Protein AF-A0A259N4I0-F1 (afdb_monomer_lite)

Sequence (80 aa):
MSALGITSADASKLREVFIAAAEVDNNFSMPNTDAYGCRYALDSLISFGNREAIIRSAWIIKVGEDYPRLVSCYVLRGAT

Structure (mmCIF, N/CA/C/O backbone):
data_AF-A0A259N4I0-F1
#
_entry.id   AF-A0A259N4I0-F1
#
loop_
_atom_site.group_PDB
_atom_site.id
_atom_site.type_symbol
_atom_site.label_atom_id
_atom_site.label_alt_id
_atom_site.label_comp_id
_atom_site.label_asym_id
_atom_site.label_entity_id
_atom_site.label_seq_id
_atom_site.pdbx_PDB_ins_code
_atom_site.Cartn_x
_atom_site.Cartn_y
_atom_site.Cartn_z
_atom_site.occupancy
_atom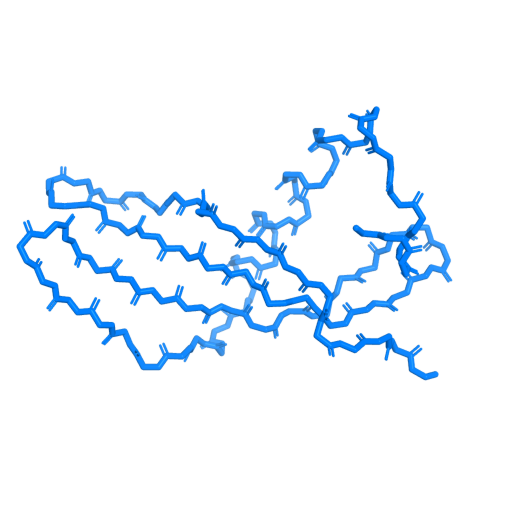_site.B_iso_or_equiv
_atom_site.auth_seq_id
_atom_site.auth_comp_id
_atom_site.auth_asym_id
_atom_site.auth_atom_id
_atom_site.pdbx_PDB_model_num
ATOM 1 N N . MET A 1 1 ? -12.321 -0.987 4.721 1.00 63.62 1 MET A N 1
ATOM 2 C CA . MET A 1 1 ? -11.811 -0.264 5.908 1.00 63.62 1 MET A CA 1
ATOM 3 C C . MET A 1 1 ? -12.844 -0.165 7.046 1.00 63.62 1 MET A C 1
ATOM 5 O O . MET A 1 1 ? -12.762 0.749 7.855 1.00 63.62 1 MET A O 1
ATOM 9 N N . SER A 1 2 ? -13.791 -1.109 7.179 1.00 71.94 2 SER A N 1
ATOM 10 C CA . SER A 1 2 ? -14.863 -1.033 8.195 1.00 71.94 2 SER A CA 1
ATOM 11 C C . SER A 1 2 ? -14.343 -1.010 9.637 1.00 71.94 2 SER A C 1
ATOM 13 O O . SER A 1 2 ? -14.903 -0.301 10.471 1.00 71.94 2 SER A O 1
ATOM 15 N N . ALA A 1 3 ? -13.224 -1.696 9.904 1.00 79.19 3 ALA A N 1
ATOM 16 C CA . ALA A 1 3 ? -12.519 -1.640 11.186 1.00 79.19 3 ALA A CA 1
ATOM 17 C C . ALA A 1 3 ? -12.119 -0.204 11.574 1.00 79.19 3 ALA A C 1
ATOM 19 O O . ALA A 1 3 ? -12.180 0.159 12.740 1.00 79.19 3 ALA A O 1
ATOM 20 N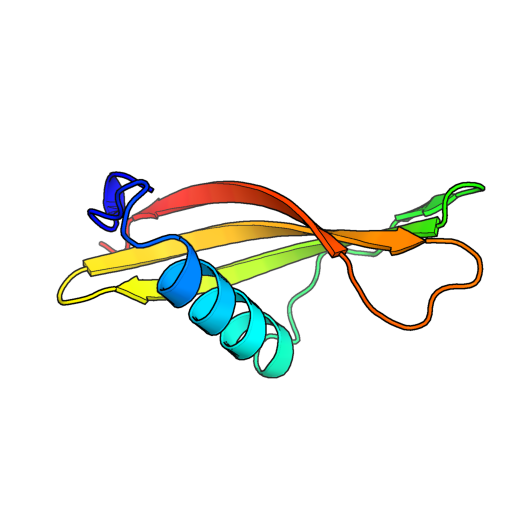 N . LEU A 1 4 ? -11.813 0.638 10.585 1.00 81.25 4 LEU A N 1
ATOM 21 C CA . LEU A 1 4 ? -11.464 2.049 10.758 1.00 81.25 4 LEU A CA 1
ATOM 22 C C . LEU A 1 4 ? -12.646 3.001 10.519 1.00 81.25 4 LEU A C 1
ATOM 24 O O . LEU A 1 4 ? -12.500 4.206 10.662 1.00 81.25 4 LEU A O 1
ATOM 28 N N . GLY A 1 5 ? -13.831 2.481 10.179 1.00 82.69 5 GLY A N 1
ATOM 29 C CA . GLY A 1 5 ? -15.026 3.295 9.929 1.00 82.69 5 GLY A CA 1
ATOM 30 C C . GLY A 1 5 ? -14.968 4.160 8.664 1.00 82.69 5 GLY A C 1
ATOM 31 O O . GLY A 1 5 ? -15.803 5.040 8.505 1.00 82.69 5 GLY A O 1
ATOM 32 N N . ILE A 1 6 ? -14.007 3.915 7.772 1.00 84.44 6 ILE A N 1
ATOM 33 C CA . ILE A 1 6 ? -13.800 4.709 6.553 1.00 84.44 6 ILE A CA 1
ATOM 34 C C . ILE A 1 6 ? -14.818 4.316 5.481 1.00 84.44 6 ILE A C 1
ATOM 36 O O . ILE A 1 6 ? -15.013 3.126 5.196 1.00 84.44 6 ILE A O 1
ATOM 40 N N . THR A 1 7 ? -15.405 5.332 4.854 1.00 86.56 7 THR A N 1
ATOM 41 C CA . THR A 1 7 ? -16.357 5.230 3.742 1.00 86.56 7 THR A CA 1
ATOM 42 C C . THR A 1 7 ? -15.731 5.702 2.425 1.00 86.56 7 THR A C 1
ATOM 44 O O . THR A 1 7 ? -14.594 6.168 2.387 1.00 86.56 7 THR A O 1
ATOM 47 N N . SER A 1 8 ? -16.468 5.614 1.314 1.00 84.50 8 SER A N 1
ATOM 48 C CA . SER A 1 8 ? -16.007 6.147 0.023 1.00 84.50 8 SER A CA 1
ATOM 49 C C . SER A 1 8 ? -15.797 7.667 0.031 1.00 84.50 8 SER A C 1
ATOM 51 O O . SER A 1 8 ? -15.000 8.163 -0.760 1.00 84.50 8 SER A O 1
ATOM 53 N N . ALA A 1 9 ? -16.471 8.404 0.922 1.00 87.12 9 ALA A N 1
ATOM 54 C CA . ALA A 1 9 ? -16.295 9.850 1.063 1.00 87.12 9 ALA A CA 1
ATOM 55 C C . ALA A 1 9 ? -14.915 10.225 1.634 1.00 87.12 9 ALA A C 1
ATOM 57 O O . ALA A 1 9 ? -14.409 11.314 1.385 1.00 87.12 9 ALA A O 1
ATOM 58 N N . ASP A 1 10 ? -14.276 9.299 2.348 1.00 85.06 10 ASP A N 1
ATOM 59 C CA . ASP A 1 10 ? -13.001 9.508 3.034 1.00 85.06 10 ASP A CA 1
ATOM 60 C C . ASP A 1 10 ? -11.781 9.179 2.154 1.00 85.06 10 ASP A C 1
ATOM 62 O O . ASP A 1 10 ? -10.648 9.170 2.637 1.00 85.06 10 ASP A O 1
ATOM 66 N N . ALA A 1 11 ? -11.985 8.892 0.863 1.00 82.88 11 ALA A N 1
ATOM 67 C CA . ALA A 1 11 ? -10.946 8.391 -0.040 1.00 82.88 11 ALA A CA 1
ATOM 68 C C . ALA A 1 11 ? -9.694 9.287 -0.099 1.00 82.88 11 ALA A C 1
ATOM 70 O O . ALA A 1 11 ? -8.573 8.777 -0.091 1.00 82.88 11 ALA A O 1
ATOM 71 N N . SER A 1 12 ? -9.865 10.613 -0.107 1.00 85.25 12 SER A N 1
ATOM 72 C CA . SER A 1 12 ? -8.739 11.559 -0.103 1.00 85.25 12 SER A CA 1
ATOM 73 C C . SER A 1 12 ? -7.921 11.469 1.184 1.00 85.25 12 SER A C 1
ATOM 75 O O . SER A 1 12 ? -6.698 11.384 1.136 1.00 85.25 12 SER A O 1
ATOM 77 N N . LYS A 1 13 ? -8.594 11.390 2.335 1.00 84.44 13 LYS A N 1
ATOM 78 C CA . LYS A 1 13 ? -7.938 11.276 3.641 1.00 84.44 13 LYS A CA 1
ATOM 79 C C . LYS A 1 13 ? -7.235 9.931 3.796 1.00 84.44 13 LYS A C 1
ATOM 81 O O . LYS A 1 13 ? -6.133 9.856 4.323 1.00 84.44 13 LYS A O 1
ATOM 86 N N . LEU A 1 14 ? -7.841 8.867 3.274 1.00 82.25 14 LEU A N 1
ATOM 87 C CA . LEU A 1 14 ? -7.217 7.552 3.228 1.00 82.25 14 LEU A CA 1
ATOM 88 C C . LEU A 1 14 ? -5.919 7.567 2.407 1.00 82.25 14 LEU A C 1
ATOM 90 O O . LEU A 1 14 ? -4.925 6.969 2.815 1.00 82.25 14 LEU A O 1
ATOM 94 N N . ARG A 1 15 ? -5.913 8.267 1.268 1.00 84.81 15 ARG A N 1
ATOM 95 C CA . ARG A 1 15 ? -4.712 8.430 0.443 1.00 84.81 15 ARG A CA 1
ATOM 96 C C . ARG A 1 15 ? -3.590 9.123 1.217 1.00 84.81 15 ARG A C 1
ATOM 98 O O . ARG A 1 15 ? -2.469 8.629 1.189 1.00 84.81 15 ARG A O 1
ATOM 105 N N . GLU A 1 16 ? -3.884 10.232 1.890 1.00 87.44 16 GLU A N 1
ATOM 106 C CA . GLU A 1 16 ? -2.894 10.973 2.689 1.00 87.44 16 GLU A CA 1
ATOM 107 C C . GLU A 1 16 ? -2.275 10.095 3.778 1.00 87.44 16 GLU A C 1
ATOM 109 O O . GLU A 1 16 ? -1.058 10.065 3.933 1.00 87.44 16 GLU A O 1
ATOM 114 N N . VAL A 1 17 ? -3.102 9.312 4.474 1.00 86.94 17 VAL A N 1
ATOM 115 C CA . VAL A 1 17 ? -2.631 8.420 5.537 1.00 86.94 17 VAL A CA 1
ATOM 116 C C . VAL A 1 17 ? -1.727 7.309 4.999 1.00 86.94 17 VAL A C 1
ATOM 118 O O . VAL A 1 17 ? -0.715 7.007 5.621 1.00 86.94 17 VAL A O 1
ATOM 121 N N . PHE A 1 18 ? -2.033 6.723 3.837 1.00 84.94 18 PHE A N 1
ATOM 122 C CA . PHE A 1 18 ? -1.145 5.727 3.227 1.00 84.94 18 PHE A CA 1
ATOM 123 C C . PHE A 1 18 ? 0.181 6.314 2.752 1.00 84.94 18 PHE A C 1
ATOM 125 O O . PHE A 1 18 ? 1.197 5.636 2.862 1.00 84.94 18 PHE A O 1
ATOM 132 N N . ILE A 1 19 ? 0.177 7.542 2.225 1.00 84.31 19 ILE A N 1
ATOM 133 C CA . ILE A 1 19 ? 1.414 8.227 1.829 1.00 84.31 19 ILE A CA 1
ATOM 134 C C . ILE A 1 19 ? 2.279 8.461 3.069 1.00 84.31 19 ILE A C 1
ATOM 136 O O . ILE A 1 19 ? 3.426 8.031 3.090 1.00 84.31 19 ILE A O 1
ATOM 140 N N . ALA A 1 20 ? 1.703 9.035 4.128 1.00 86.44 20 ALA A N 1
ATOM 141 C CA . ALA A 1 20 ? 2.421 9.276 5.376 1.00 86.44 20 ALA A CA 1
ATOM 142 C C . ALA A 1 20 ? 2.943 7.974 6.010 1.00 86.44 20 ALA A C 1
ATOM 144 O O . ALA A 1 20 ? 4.079 7.917 6.469 1.00 86.44 20 ALA A O 1
ATOM 145 N N . ALA A 1 21 ? 2.141 6.904 6.002 1.00 84.00 21 ALA A N 1
ATOM 146 C CA . ALA A 1 21 ? 2.569 5.600 6.501 1.00 84.00 21 ALA A CA 1
ATOM 147 C C . ALA A 1 21 ? 3.735 5.028 5.679 1.00 84.00 21 ALA A C 1
ATOM 149 O O . ALA A 1 21 ? 4.703 4.546 6.257 1.00 84.00 21 ALA A O 1
ATOM 150 N N . ALA A 1 22 ? 3.681 5.128 4.348 1.00 80.25 22 ALA A N 1
ATOM 151 C CA . ALA A 1 22 ? 4.741 4.638 3.471 1.00 80.25 22 ALA A CA 1
ATOM 152 C C . ALA A 1 22 ? 6.061 5.422 3.595 1.00 80.25 22 ALA A C 1
ATOM 154 O O . ALA A 1 22 ? 7.115 4.866 3.304 1.00 80.25 22 ALA A O 1
ATOM 155 N N . GLU A 1 23 ? 6.021 6.686 4.023 1.00 81.44 23 GLU A N 1
ATOM 156 C CA . GLU A 1 23 ? 7.223 7.494 4.283 1.00 81.44 23 GLU A CA 1
ATOM 157 C C . GLU A 1 23 ? 7.917 7.131 5.604 1.00 81.44 23 GLU A C 1
ATOM 159 O O . GLU A 1 23 ? 9.133 7.273 5.726 1.00 81.44 23 GLU A O 1
ATOM 164 N N . VAL A 1 24 ? 7.152 6.679 6.602 1.00 79.06 24 VAL A N 1
ATOM 165 C CA . VAL A 1 24 ? 7.661 6.382 7.952 1.00 79.06 24 VAL A CA 1
ATOM 166 C C . VAL A 1 24 ? 8.035 4.907 8.107 1.00 79.06 24 VAL A C 1
ATOM 168 O O . VAL A 1 24 ? 8.955 4.567 8.857 1.00 79.06 24 VAL A O 1
ATOM 171 N N . ASP A 1 25 ? 7.315 4.019 7.426 1.00 74.69 25 ASP A N 1
ATOM 172 C CA . ASP A 1 25 ? 7.407 2.583 7.637 1.00 74.69 25 ASP A CA 1
ATOM 173 C C . ASP A 1 25 ? 8.463 1.939 6.731 1.00 74.69 25 ASP A C 1
ATOM 175 O O . ASP A 1 25 ? 8.279 1.756 5.529 1.00 74.69 25 ASP A O 1
ATOM 179 N N . ASN A 1 26 ? 9.585 1.556 7.337 1.00 68.12 26 ASN A N 1
ATOM 180 C CA . ASN A 1 26 ? 10.666 0.844 6.654 1.00 68.12 26 ASN A CA 1
ATOM 181 C C . ASN A 1 26 ? 10.476 -0.682 6.673 1.00 68.12 26 ASN A C 1
ATOM 183 O O . ASN A 1 26 ? 11.346 -1.416 6.201 1.00 68.12 26 ASN A O 1
ATOM 187 N N . ASN A 1 27 ? 9.370 -1.181 7.236 1.00 73.69 27 ASN A N 1
ATOM 188 C CA . ASN A 1 27 ? 9.097 -2.608 7.334 1.00 73.69 27 ASN A CA 1
ATOM 189 C C . ASN A 1 27 ? 8.301 -3.103 6.119 1.00 73.69 27 ASN A C 1
ATOM 191 O O . ASN A 1 27 ? 7.098 -3.367 6.187 1.00 73.69 27 ASN A O 1
ATOM 195 N N . PHE A 1 28 ? 8.989 -3.224 4.984 1.00 80.75 28 PHE A N 1
ATOM 196 C CA . PHE A 1 28 ? 8.427 -3.808 3.771 1.00 80.75 28 PHE A CA 1
ATOM 197 C C . PHE A 1 28 ? 8.711 -5.306 3.669 1.00 80.75 28 PHE A C 1
ATOM 199 O O . PHE A 1 28 ? 9.770 -5.806 4.051 1.00 80.75 28 PHE A O 1
ATOM 206 N N . SER A 1 29 ? 7.762 -6.037 3.086 1.00 84.06 29 SER A N 1
ATOM 207 C CA . SER A 1 29 ? 7.995 -7.411 2.645 1.00 84.06 29 SER A CA 1
ATOM 208 C C . SER A 1 29 ? 9.159 -7.458 1.659 1.00 84.06 29 SER A C 1
ATOM 210 O O . SER A 1 29 ? 9.289 -6.542 0.848 1.00 84.06 29 SER A O 1
ATOM 212 N N . MET A 1 30 ? 9.907 -8.563 1.622 1.00 87.00 30 MET A N 1
ATOM 213 C CA . MET A 1 30 ? 10.951 -8.764 0.614 1.00 87.00 30 MET A CA 1
ATOM 214 C C . MET A 1 30 ? 10.406 -8.469 -0.801 1.00 87.00 30 MET A C 1
ATOM 216 O O . MET A 1 30 ? 9.429 -9.109 -1.205 1.00 87.00 30 MET A O 1
ATOM 220 N N . PRO A 1 31 ? 10.968 -7.484 -1.529 1.00 88.81 31 PRO A N 1
ATOM 221 C CA . PRO A 1 31 ? 10.418 -7.077 -2.813 1.00 88.81 31 PRO A CA 1
ATOM 222 C C . PRO A 1 31 ? 10.524 -8.191 -3.855 1.00 88.81 31 PRO A C 1
ATOM 224 O O . PRO A 1 31 ? 11.515 -8.920 -3.904 1.00 88.81 31 PRO A O 1
ATOM 227 N N . ASN A 1 32 ? 9.508 -8.303 -4.707 1.00 93.06 32 ASN A N 1
ATOM 228 C CA . ASN A 1 32 ? 9.483 -9.218 -5.841 1.00 93.06 32 ASN A CA 1
ATOM 229 C C . ASN A 1 32 ? 9.512 -8.420 -7.147 1.00 93.06 32 ASN A C 1
ATOM 231 O O . ASN A 1 32 ? 8.574 -7.672 -7.434 1.00 93.06 32 ASN A O 1
ATOM 235 N N . THR A 1 33 ? 10.568 -8.601 -7.937 1.00 95.69 33 THR A N 1
ATOM 236 C CA . THR A 1 33 ? 10.783 -7.875 -9.190 1.00 95.69 33 THR A CA 1
ATOM 237 C C . THR A 1 33 ? 10.635 -8.802 -10.387 1.00 95.69 33 THR A C 1
ATOM 239 O O . THR A 1 33 ? 11.272 -9.852 -10.450 1.00 95.69 33 THR A O 1
ATOM 242 N N . ASP A 1 34 ? 9.832 -8.385 -11.362 1.00 94.81 34 ASP A N 1
ATOM 243 C CA . ASP A 1 34 ? 9.667 -9.061 -12.648 1.00 94.81 34 ASP A CA 1
ATOM 244 C C . ASP A 1 34 ? 9.654 -8.055 -13.815 1.00 94.81 34 ASP A C 1
ATOM 246 O O . ASP A 1 34 ? 9.958 -6.872 -13.650 1.00 94.81 34 ASP A O 1
ATOM 250 N N . ALA A 1 35 ? 9.293 -8.524 -15.014 1.00 96.44 35 ALA A N 1
ATOM 251 C CA . ALA A 1 35 ? 9.224 -7.704 -16.225 1.00 96.44 35 ALA A CA 1
ATOM 252 C C . ALA A 1 35 ? 8.224 -6.528 -16.152 1.00 96.44 35 ALA A C 1
ATOM 254 O O . ALA A 1 35 ? 8.268 -5.642 -17.003 1.00 96.44 35 ALA A O 1
ATOM 255 N N . TYR A 1 36 ? 7.324 -6.505 -15.167 1.00 94.94 36 TYR A N 1
ATOM 256 C CA . TYR A 1 36 ? 6.338 -5.442 -14.969 1.00 94.94 36 TYR A CA 1
ATOM 257 C C . TYR A 1 36 ? 6.761 -4.425 -13.905 1.00 94.94 36 TYR A C 1
ATOM 259 O O . TYR A 1 36 ? 6.184 -3.335 -13.850 1.00 94.94 36 TYR A O 1
ATOM 267 N N . GLY A 1 37 ? 7.762 -4.745 -13.083 1.00 96.12 37 GLY A N 1
ATOM 268 C CA . GLY A 1 37 ? 8.311 -3.854 -12.067 1.00 96.12 37 GLY A CA 1
ATOM 269 C C . GLY A 1 37 ? 8.586 -4.554 -10.742 1.00 96.12 37 GLY A C 1
ATOM 270 O O . GLY A 1 37 ? 8.598 -5.779 -10.650 1.00 96.12 37 GLY A O 1
ATOM 271 N N . CYS A 1 38 ? 8.794 -3.751 -9.704 1.00 95.81 38 CYS A N 1
ATOM 272 C CA . CYS A 1 38 ? 9.057 -4.199 -8.342 1.00 95.81 38 CYS A CA 1
ATOM 273 C C . CYS A 1 38 ? 7.783 -4.095 -7.501 1.00 95.81 38 CYS A C 1
ATOM 275 O O . CYS A 1 38 ? 7.218 -3.008 -7.366 1.00 95.81 38 CYS A O 1
ATOM 277 N N . ARG A 1 39 ? 7.321 -5.213 -6.936 1.00 95.75 39 ARG A N 1
ATOM 278 C CA . ARG A 1 39 ? 6.166 -5.276 -6.032 1.00 95.75 39 ARG A CA 1
ATOM 279 C C . ARG A 1 39 ? 6.614 -5.514 -4.600 1.00 95.75 39 ARG A C 1
ATOM 281 O O . ARG A 1 39 ? 7.490 -6.337 -4.351 1.00 95.75 39 ARG A O 1
ATOM 288 N N . TYR A 1 40 ? 5.962 -4.850 -3.660 1.00 93.56 40 TYR A N 1
ATOM 289 C CA . TYR A 1 40 ? 6.213 -5.012 -2.230 1.00 93.56 40 TYR A CA 1
ATOM 290 C C . TYR A 1 40 ? 4.942 -4.704 -1.434 1.00 93.56 40 TYR A C 1
ATOM 292 O O . TYR A 1 40 ? 3.977 -4.156 -1.970 1.00 93.56 40 TYR A O 1
ATOM 300 N N . ALA A 1 41 ? 4.922 -5.078 -0.159 1.00 93.38 41 ALA A N 1
ATOM 301 C CA . ALA A 1 41 ? 3.837 -4.777 0.759 1.00 93.38 41 ALA A CA 1
ATOM 302 C C . ALA A 1 41 ? 4.360 -4.129 2.043 1.00 93.38 41 ALA A C 1
ATOM 304 O O . ALA A 1 41 ? 5.463 -4.448 2.483 1.00 93.38 41 ALA A O 1
ATOM 305 N N . LEU A 1 42 ? 3.551 -3.252 2.635 1.00 92.12 42 LEU A N 1
ATOM 306 C CA . LEU A 1 42 ? 3.794 -2.600 3.923 1.00 92.12 42 LEU A CA 1
ATOM 307 C C . LEU A 1 42 ? 2.669 -2.961 4.892 1.00 92.12 42 LEU A C 1
ATOM 309 O O . LEU A 1 42 ? 1.498 -2.918 4.498 1.00 92.12 42 LEU A O 1
ATOM 313 N N . ASP A 1 43 ? 3.026 -3.270 6.137 1.00 91.50 43 ASP A N 1
ATOM 314 C CA . ASP A 1 43 ? 2.085 -3.496 7.237 1.00 91.50 43 ASP A CA 1
ATOM 315 C C . ASP A 1 43 ? 2.155 -2.338 8.222 1.00 91.50 43 ASP A C 1
ATOM 317 O O . ASP A 1 43 ? 2.948 -2.358 9.160 1.00 91.50 43 ASP A O 1
ATOM 321 N N . SER A 1 44 ? 1.277 -1.360 8.036 1.00 88.88 44 SER A N 1
ATOM 322 C CA . SER A 1 44 ? 1.329 -0.119 8.802 1.00 88.88 44 SER A CA 1
ATOM 323 C C . SER A 1 44 ? 0.166 -0.026 9.781 1.00 88.88 44 SER A C 1
ATOM 325 O O . SER A 1 44 ? -0.976 -0.377 9.459 1.00 88.88 44 SER A O 1
ATOM 327 N N . LEU A 1 45 ? 0.450 0.467 10.987 1.00 89.38 45 LEU A N 1
ATOM 328 C CA . LEU A 1 45 ? -0.589 0.872 11.927 1.00 89.38 45 LEU A CA 1
ATOM 329 C C . LEU A 1 45 ? -1.211 2.176 11.424 1.00 89.38 45 LEU A C 1
ATOM 331 O O . LEU A 1 45 ? -0.529 3.189 11.297 1.00 89.38 45 LEU A O 1
ATOM 335 N N . ILE A 1 46 ? -2.505 2.139 11.126 1.00 88.19 46 ILE A N 1
ATOM 336 C CA . ILE A 1 46 ? -3.259 3.299 10.662 1.00 88.19 46 ILE A CA 1
ATOM 337 C C . ILE A 1 46 ? -4.275 3.697 11.722 1.00 88.19 46 ILE A C 1
ATOM 339 O O . ILE A 1 46 ? -5.108 2.879 12.118 1.00 88.19 46 ILE A O 1
ATOM 343 N N . SER A 1 47 ? -4.251 4.976 12.092 1.00 87.06 47 SER A N 1
ATOM 344 C CA . SER A 1 47 ? -5.225 5.604 12.983 1.00 87.06 47 SER A CA 1
ATOM 345 C C . SER A 1 47 ? -6.192 6.474 12.174 1.00 87.06 47 SER A C 1
ATOM 347 O O . SER A 1 47 ? -5.781 7.315 11.372 1.00 87.06 47 SER A O 1
ATOM 349 N N . PHE A 1 48 ? -7.497 6.281 12.370 1.00 85.00 48 PHE A N 1
ATOM 350 C CA . PHE A 1 48 ? -8.547 7.077 11.734 1.00 85.00 48 PHE A CA 1
ATOM 351 C C . PHE A 1 48 ? -9.642 7.421 12.748 1.00 85.00 48 PHE A C 1
ATOM 353 O O . PHE A 1 48 ? -10.403 6.559 13.195 1.00 85.00 48 PHE A O 1
ATOM 360 N N . GLY A 1 49 ? -9.719 8.699 13.129 1.00 83.94 49 GLY A N 1
ATOM 361 C CA . GLY A 1 49 ? -10.548 9.118 14.260 1.00 83.94 49 GLY A CA 1
ATOM 362 C C . GLY A 1 49 ? -10.074 8.437 15.546 1.00 83.94 49 GLY A C 1
ATOM 363 O O . GLY A 1 49 ? -8.895 8.506 15.872 1.00 83.94 49 GLY A O 1
ATOM 364 N N . ASN A 1 50 ? -10.979 7.739 16.236 1.00 85.31 50 ASN A N 1
ATOM 365 C CA . ASN A 1 50 ? -10.686 7.027 17.489 1.00 85.31 50 ASN A CA 1
ATOM 366 C C . ASN A 1 50 ? -10.440 5.523 17.274 1.00 85.31 50 ASN A C 1
ATOM 368 O O . ASN A 1 50 ? -10.638 4.729 18.191 1.00 85.31 50 ASN A O 1
ATOM 372 N N . ARG A 1 51 ? -10.127 5.104 16.043 1.00 88.69 51 ARG A N 1
ATOM 373 C CA . ARG A 1 51 ? -9.937 3.695 15.688 1.00 88.69 51 ARG A CA 1
ATOM 374 C C . ARG A 1 51 ? -8.560 3.486 15.098 1.00 88.69 51 ARG A C 1
ATOM 376 O O . ARG A 1 51 ? -8.081 4.333 14.348 1.00 88.69 51 ARG A O 1
ATOM 383 N N . GLU A 1 52 ? -7.992 2.322 15.372 1.00 90.44 52 GLU A N 1
ATOM 384 C CA . GLU A 1 52 ? -6.700 1.912 14.838 1.00 90.44 52 GLU A CA 1
ATOM 385 C C . GLU A 1 52 ? -6.765 0.488 14.285 1.00 90.44 52 GLU A C 1
ATOM 387 O O . GLU A 1 52 ? -7.509 -0.371 14.771 1.00 90.44 52 GLU A O 1
ATOM 392 N N . ALA A 1 53 ? -6.001 0.231 13.228 1.00 91.06 53 ALA A N 1
ATOM 393 C CA . ALA A 1 53 ? -5.890 -1.091 12.632 1.00 91.06 53 ALA A CA 1
ATOM 394 C C . ALA A 1 53 ? -4.550 -1.252 11.919 1.00 91.06 53 ALA A C 1
ATOM 396 O O . ALA A 1 53 ? -4.023 -0.299 11.347 1.00 91.06 53 ALA A O 1
ATOM 397 N N . ILE A 1 54 ? -4.040 -2.483 11.895 1.00 90.75 54 ILE A N 1
ATOM 398 C CA . ILE A 1 54 ? -2.919 -2.835 11.026 1.00 90.75 54 ILE A CA 1
ATOM 399 C C . ILE A 1 54 ? -3.473 -3.094 9.635 1.00 90.75 54 ILE A C 1
ATOM 401 O O . ILE A 1 54 ? -4.320 -3.976 9.440 1.00 90.75 54 ILE A O 1
ATOM 405 N N . ILE A 1 55 ? -2.985 -2.326 8.671 1.00 90.50 55 ILE A N 1
ATOM 406 C CA . ILE A 1 55 ? -3.388 -2.405 7.276 1.00 90.50 55 ILE A CA 1
ATOM 407 C C . ILE A 1 55 ? -2.212 -2.909 6.455 1.00 90.50 55 ILE A C 1
ATOM 409 O O . ILE A 1 55 ? -1.134 -2.321 6.496 1.00 90.50 55 ILE A O 1
ATOM 413 N N . ARG A 1 56 ? -2.447 -3.955 5.657 1.00 92.00 56 ARG A N 1
ATOM 414 C CA . ARG A 1 56 ? -1.503 -4.347 4.612 1.00 92.00 56 ARG A CA 1
ATOM 415 C C . ARG A 1 56 ? -1.816 -3.582 3.345 1.00 92.00 56 ARG A C 1
ATOM 417 O O . ARG A 1 56 ? -2.931 -3.671 2.826 1.00 92.00 56 ARG A O 1
ATOM 424 N N . SER A 1 57 ? -0.829 -2.862 2.836 1.00 91.75 57 SER A N 1
ATOM 425 C CA . SER A 1 57 ? -0.890 -2.155 1.559 1.00 91.75 57 SER A CA 1
ATOM 426 C C . SER A 1 57 ? 0.093 -2.783 0.577 1.00 91.75 57 SER A C 1
ATOM 428 O O . SER A 1 57 ? 1.238 -3.042 0.927 1.00 91.75 57 SER A O 1
ATOM 430 N N . ALA A 1 58 ? -0.367 -3.083 -0.636 1.00 93.25 58 ALA A N 1
ATOM 431 C CA . ALA A 1 58 ? 0.429 -3.682 -1.701 1.00 93.25 58 ALA A CA 1
ATOM 432 C C . ALA A 1 58 ? 0.737 -2.635 -2.772 1.00 93.25 58 ALA A C 1
ATOM 434 O O . ALA A 1 58 ? -0.173 -1.970 -3.278 1.00 93.25 58 ALA A O 1
ATOM 435 N N . TRP A 1 59 ? 2.007 -2.532 -3.141 1.00 93.81 59 TRP A N 1
ATOM 436 C CA . TRP A 1 59 ? 2.548 -1.485 -3.995 1.00 93.81 59 TRP A CA 1
ATOM 437 C C . TRP A 1 59 ? 3.312 -2.071 -5.179 1.00 93.81 59 TRP A C 1
ATOM 439 O O . TRP A 1 59 ? 3.819 -3.194 -5.119 1.00 93.81 59 TRP A O 1
ATOM 449 N N . ILE A 1 60 ? 3.400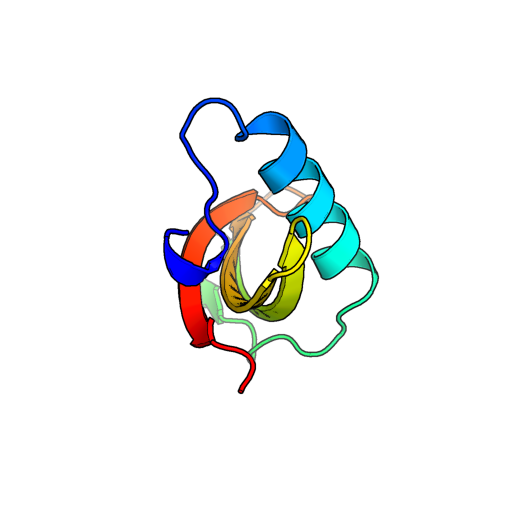 -1.294 -6.257 1.00 95.19 60 ILE A N 1
ATOM 450 C CA . ILE A 1 60 ? 4.273 -1.564 -7.399 1.00 95.19 60 ILE A CA 1
ATOM 451 C C . ILE A 1 60 ? 5.003 -0.292 -7.829 1.00 95.19 60 ILE A C 1
ATOM 453 O O . ILE A 1 60 ? 4.375 0.752 -7.989 1.00 95.19 60 ILE A O 1
ATOM 457 N N . ILE A 1 61 ? 6.306 -0.396 -8.068 1.00 95.38 61 ILE A N 1
ATOM 458 C CA . ILE A 1 61 ? 7.070 0.559 -8.878 1.00 95.38 61 ILE A CA 1
ATOM 459 C C . ILE A 1 61 ? 7.223 -0.095 -10.250 1.00 95.38 61 ILE A C 1
ATOM 461 O O . ILE A 1 61 ? 7.872 -1.139 -10.360 1.00 95.38 61 ILE A O 1
ATOM 465 N N . LYS A 1 62 ? 6.556 0.434 -11.283 1.00 96.75 62 LYS A N 1
ATOM 466 C CA . LYS A 1 62 ? 6.613 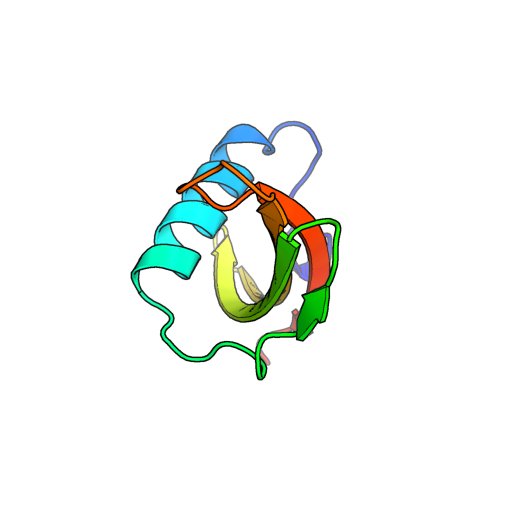-0.174 -12.622 1.00 96.75 62 LYS A CA 1
ATOM 467 C C . LYS A 1 62 ? 7.976 0.058 -13.268 1.00 96.75 62 LYS A C 1
ATOM 469 O O . LYS A 1 62 ? 8.692 0.991 -12.918 1.00 96.75 62 LYS A O 1
ATOM 474 N N . VAL A 1 63 ? 8.318 -0.768 -14.256 1.00 96.50 63 VAL A N 1
ATOM 475 C CA . VAL A 1 63 ? 9.520 -0.542 -15.074 1.00 96.50 63 VAL A CA 1
ATOM 476 C C . VAL A 1 63 ? 9.468 0.855 -15.703 1.00 96.50 63 VAL A C 1
ATOM 478 O O . VAL A 1 63 ? 8.493 1.202 -16.365 1.00 96.50 63 VAL A O 1
ATOM 481 N N . GLY A 1 64 ? 10.527 1.642 -15.498 1.00 96.25 64 GLY A N 1
ATOM 482 C CA . GLY A 1 64 ? 10.635 3.016 -15.998 1.00 96.25 64 GLY A CA 1
ATOM 483 C C . GLY A 1 64 ? 9.963 4.081 -15.123 1.00 96.25 64 GLY A C 1
ATOM 484 O O . GLY A 1 64 ? 10.021 5.254 -15.477 1.00 96.25 64 GLY A O 1
ATOM 485 N N . GLU A 1 65 ? 9.353 3.700 -13.998 1.00 96.44 65 GLU A N 1
ATOM 486 C CA . GLU A 1 65 ? 8.859 4.627 -12.974 1.00 96.44 65 GLU A CA 1
ATOM 487 C C . GLU A 1 65 ? 9.818 4.648 -11.774 1.00 96.44 65 GLU A C 1
ATOM 489 O O . GLU A 1 65 ? 10.454 3.644 -11.449 1.00 96.44 65 GLU A O 1
ATOM 494 N N . ASP A 1 66 ? 9.901 5.791 -11.098 1.00 92.94 66 ASP A N 1
ATOM 495 C CA . ASP A 1 66 ? 10.650 5.992 -9.851 1.00 92.94 66 ASP A CA 1
ATOM 496 C C . ASP A 1 66 ? 9.730 6.256 -8.646 1.00 92.94 66 ASP A C 1
ATOM 498 O O . ASP A 1 66 ? 10.199 6.447 -7.526 1.00 92.94 66 ASP A O 1
ATOM 502 N N . TYR A 1 67 ? 8.413 6.218 -8.860 1.00 90.56 67 TYR A N 1
ATOM 503 C CA . TYR A 1 67 ? 7.402 6.414 -7.831 1.00 90.56 67 TYR A CA 1
ATOM 504 C C . TYR A 1 67 ? 6.525 5.166 -7.656 1.00 90.56 67 TYR A C 1
ATOM 506 O O . TYR A 1 67 ? 6.161 4.501 -8.633 1.00 90.56 67 TYR A O 1
ATOM 514 N N . PRO A 1 68 ? 6.137 4.835 -6.414 1.00 91.81 68 PRO A N 1
ATOM 515 C CA . PRO A 1 68 ? 5.295 3.684 -6.145 1.00 91.81 68 PRO A CA 1
ATOM 516 C C . PRO A 1 68 ? 3.814 3.969 -6.408 1.00 91.81 68 PRO A C 1
ATOM 518 O O . PRO A 1 68 ? 3.311 5.083 -6.254 1.00 91.81 68 PRO A O 1
ATOM 521 N N . ARG A 1 69 ? 3.079 2.915 -6.763 1.00 92.38 69 ARG A N 1
ATOM 522 C CA . ARG A 1 69 ? 1.628 2.929 -6.970 1.00 92.38 69 ARG A CA 1
ATOM 523 C C . ARG A 1 69 ? 0.959 1.926 -6.046 1.00 92.38 69 ARG A C 1
ATOM 525 O O . ARG A 1 69 ? 1.324 0.752 -6.045 1.00 92.38 69 ARG A O 1
ATOM 532 N N . LEU A 1 70 ? -0.054 2.376 -5.311 1.00 91.81 70 LEU A N 1
ATOM 533 C CA . LEU A 1 70 ? -0.895 1.492 -4.510 1.00 91.81 70 LEU A CA 1
ATOM 534 C C . LEU A 1 70 ? -1.759 0.629 -5.440 1.00 91.81 70 LEU A C 1
ATOM 536 O O . LEU A 1 70 ? -2.449 1.154 -6.314 1.00 91.81 70 LEU A O 1
ATOM 540 N N . VAL A 1 71 ? -1.726 -0.688 -5.245 1.00 92.50 71 VAL A N 1
ATOM 541 C CA . VAL A 1 71 ? -2.492 -1.669 -6.033 1.00 92.50 71 VAL A CA 1
ATOM 542 C C . VAL A 1 71 ? -3.714 -2.152 -5.261 1.00 92.50 71 VAL A C 1
ATOM 544 O O . VAL A 1 71 ? -4.807 -2.247 -5.813 1.00 92.50 71 VAL A O 1
ATOM 547 N N . SER A 1 72 ? -3.533 -2.473 -3.981 1.00 91.31 72 SER A N 1
ATOM 548 C CA . SER A 1 72 ? -4.602 -2.941 -3.100 1.00 91.31 72 SER A CA 1
ATOM 549 C C . SER A 1 72 ? -4.229 -2.691 -1.643 1.00 91.31 72 SER A C 1
ATOM 551 O O . SER A 1 72 ? -3.053 -2.563 -1.307 1.00 91.31 72 SER A O 1
ATOM 553 N N . CYS A 1 73 ? -5.225 -2.637 -0.767 1.00 90.69 73 CYS A N 1
ATOM 554 C CA . CYS A 1 73 ? -5.014 -2.611 0.673 1.00 90.69 73 CYS A CA 1
ATOM 555 C C . CYS A 1 73 ? -6.166 -3.301 1.404 1.00 90.69 73 CYS A C 1
ATOM 557 O O . CYS A 1 73 ? -7.307 -3.306 0.933 1.00 90.69 73 CYS A O 1
ATOM 559 N N . TYR A 1 74 ? -5.876 -3.887 2.563 1.00 89.50 74 TYR A N 1
ATOM 560 C CA . TYR A 1 74 ? -6.889 -4.529 3.394 1.00 89.50 74 TYR A CA 1
ATOM 561 C C . TYR A 1 74 ? -6.500 -4.531 4.873 1.00 89.50 74 TYR A C 1
ATOM 563 O O . TYR A 1 74 ? -5.331 -4.426 5.239 1.00 89.50 74 TYR A O 1
ATOM 571 N N . VAL A 1 75 ? -7.512 -4.653 5.733 1.00 90.69 75 VAL A N 1
ATOM 572 C CA . VAL A 1 75 ? -7.313 -4.760 7.182 1.00 90.69 75 VAL A CA 1
ATOM 573 C C . VAL A 1 75 ? -6.709 -6.123 7.489 1.00 90.69 75 VAL A C 1
ATOM 575 O O . VAL A 1 75 ? -7.338 -7.141 7.210 1.00 90.69 75 VAL A O 1
ATOM 578 N N . LEU A 1 76 ? -5.510 -6.141 8.066 1.00 89.81 76 LEU A N 1
ATOM 579 C CA . LEU A 1 76 ? -4.831 -7.371 8.462 1.00 89.81 76 LEU A CA 1
ATOM 580 C C . LEU A 1 76 ? -5.275 -7.811 9.865 1.00 89.81 76 LEU A C 1
ATOM 582 O O . LEU A 1 76 ? -5.545 -8.989 10.082 1.00 89.81 76 LEU A O 1
ATOM 586 N N . ARG A 1 77 ? -5.419 -6.855 10.795 1.00 87.38 77 ARG A N 1
ATOM 587 C CA . ARG A 1 77 ? -6.109 -7.021 12.090 1.00 87.38 77 ARG A CA 1
ATOM 588 C C . ARG A 1 77 ? -6.496 -5.664 12.687 1.00 87.38 77 ARG 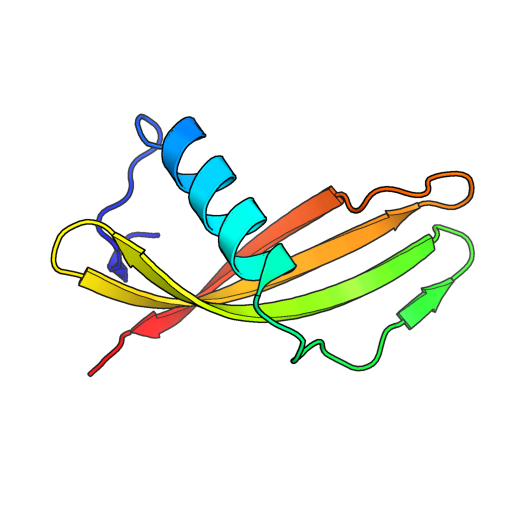A C 1
ATOM 590 O O . ARG A 1 77 ? -5.838 -4.664 12.406 1.00 87.38 77 ARG A O 1
ATOM 597 N N . GLY A 1 78 ? -7.538 -5.626 13.517 1.00 77.94 78 GLY A N 1
ATOM 598 C CA . GLY A 1 78 ? -7.824 -4.451 14.351 1.00 77.94 78 GLY A CA 1
ATOM 599 C C . GLY A 1 78 ? -6.745 -4.269 15.422 1.00 77.94 78 GLY A C 1
ATOM 600 O O . GLY A 1 78 ? -6.148 -5.260 15.852 1.00 77.94 78 GLY A O 1
ATOM 601 N N . ALA A 1 79 ? -6.475 -3.029 15.829 1.00 64.38 79 ALA A N 1
ATOM 602 C CA . ALA A 1 79 ? -5.762 -2.801 17.080 1.00 64.38 79 ALA A CA 1
ATOM 603 C C . ALA A 1 79 ? -6.706 -3.207 18.224 1.00 64.38 79 ALA A C 1
ATOM 605 O O . ALA A 1 79 ? -7.871 -2.808 18.226 1.00 64.38 79 ALA A O 1
ATOM 606 N N . THR A 1 80 ? -6.237 -4.098 19.096 1.00 55.41 80 THR A N 1
ATOM 607 C CA . THR A 1 80 ? -6.968 -4.571 20.283 1.00 55.41 80 THR A CA 1
ATOM 608 C C . THR A 1 80 ? -7.103 -3.479 21.322 1.00 55.41 80 THR A C 1
ATOM 610 O O . THR A 1 80 ? -6.066 -2.820 21.562 1.00 55.41 80 THR A O 1
#

Secondary structure (DSSP, 8-state):
-GGGT--GGGHHHHHHHHHHHHHH---BPPPEEETTEEEEEEEEEEEETTEE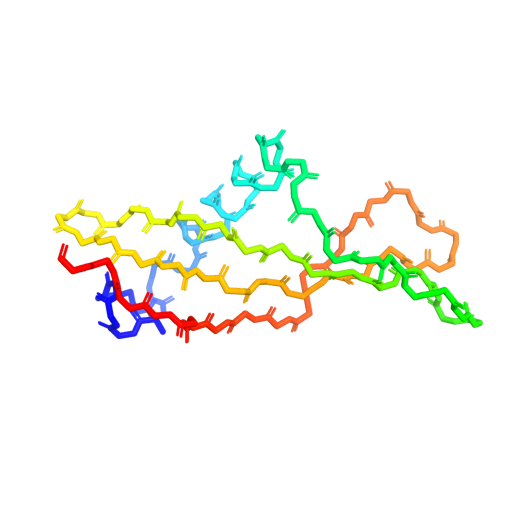EEEEEEEEEETT-SS-EEEEEEEEEE--

Foldseek 3Di:
DVQQPDDPVCVVVVVVQVVVQVVPFPDKDDWDQDQFFIKIWTFGWTHHPPWIFTKIWIWGQGVPGPDIDTDDMDTPGTDD

Radius of gyration: 13.17 Å; chains: 1; bounding box: 27×21×36 Å

pLDDT: mean 87.08, std 7.96, range [55.41, 96.75]